Protein AF-A0A2Z5J7L4-F1 (afdb_monomer)

Radius of gyration: 28.61 Å; Cα contacts (8 Å, |Δi|>4): 3; chains: 1; bounding box: 95×43×47 Å

pLDDT: mean 76.55, std 15.1, range [47.34, 95.5]

Sequence (84 aa):
MFGISEIAIILIVVILVLGAKRLPDLARSAGKSARILKAEAKAMKESQGAEGEAGAPRVIRGEAVDRQDSGDSKTDMGQSPGRT

Structure (mmCIF, N/CA/C/O backbone):
data_AF-A0A2Z5J7L4-F1
#
_entry.id   AF-A0A2Z5J7L4-F1
#
loop_
_atom_site.group_PDB
_atom_site.id
_atom_site.type_symbol
_atom_site.label_atom_id
_atom_site.label_alt_id
_atom_site.label_comp_id
_atom_site.label_asym_id
_atom_site.label_entity_id
_atom_site.label_seq_id
_atom_site.pdbx_PDB_ins_code
_atom_site.Cartn_x
_atom_site.Cartn_y
_atom_site.Cartn_z
_atom_site.occupancy
_atom_site.B_iso_or_equiv
_atom_site.auth_seq_id
_atom_site.auth_comp_id
_atom_site.auth_asym_id
_atom_site.auth_atom_id
_atom_site.pdbx_PDB_model_num
ATOM 1 N N . MET A 1 1 ? 30.160 -3.859 -0.792 1.00 64.88 1 MET A N 1
ATOM 2 C CA . MET A 1 1 ? 29.295 -2.803 -1.368 1.00 64.88 1 MET A CA 1
ATOM 3 C C . MET A 1 1 ? 28.041 -3.361 -2.069 1.00 64.88 1 MET A C 1
ATOM 5 O O . MET A 1 1 ? 27.367 -2.605 -2.752 1.00 64.88 1 MET A O 1
ATOM 9 N N . PHE A 1 2 ? 27.684 -4.639 -1.866 1.00 59.56 2 PHE A N 1
ATOM 10 C CA . PHE A 1 2 ? 26.629 -5.353 -2.608 1.00 59.56 2 PHE A CA 1
ATOM 11 C C . PHE A 1 2 ? 25.496 -5.795 -1.675 1.00 59.56 2 PHE A C 1
ATOM 13 O O . PHE A 1 2 ? 25.492 -6.911 -1.172 1.00 59.56 2 PHE A O 1
ATOM 20 N N . GLY A 1 3 ? 24.589 -4.889 -1.330 1.00 82.88 3 GLY A N 1
ATOM 21 C CA . GLY A 1 3 ? 23.458 -5.237 -0.464 1.00 82.88 3 GLY A CA 1
ATOM 22 C C . GLY A 1 3 ? 22.261 -4.371 -0.780 1.00 82.88 3 GLY A C 1
ATOM 23 O O . GLY A 1 3 ? 21.255 -4.843 -1.295 1.00 82.88 3 GLY A O 1
ATOM 24 N N . ILE A 1 4 ? 22.406 -3.066 -0.558 1.00 94.19 4 ILE A N 1
ATOM 25 C CA . ILE A 1 4 ? 21.344 -2.108 -0.878 1.00 94.19 4 ILE A CA 1
ATOM 26 C C . ILE A 1 4 ? 21.202 -1.954 -2.402 1.00 94.19 4 ILE A C 1
ATOM 28 O O . ILE A 1 4 ? 20.084 -1.885 -2.903 1.00 94.19 4 ILE A O 1
ATOM 32 N N . SER A 1 5 ? 22.315 -1.973 -3.145 1.00 93.50 5 SER A N 1
ATOM 33 C CA . SER A 1 5 ? 22.322 -1.843 -4.608 1.00 93.50 5 SER A CA 1
ATOM 34 C C . SER A 1 5 ? 21.636 -3.016 -5.321 1.00 93.50 5 SER A C 1
ATOM 36 O O . SER A 1 5 ? 20.776 -2.770 -6.164 1.00 93.50 5 SER A O 1
ATOM 38 N N . GLU A 1 6 ? 21.929 -4.276 -4.965 1.00 92.50 6 GLU A N 1
ATOM 39 C CA . GLU A 1 6 ? 21.200 -5.439 -5.505 1.00 92.50 6 GLU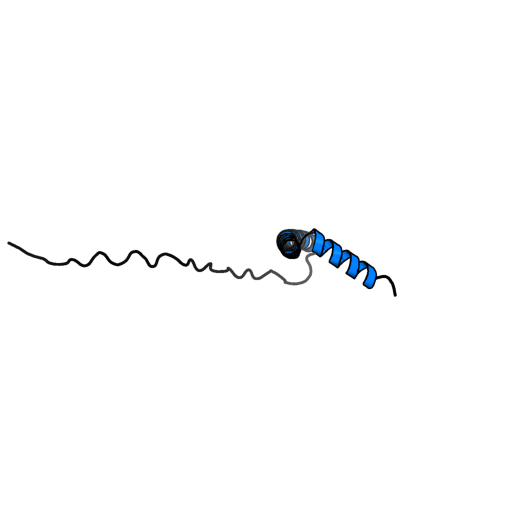 A CA 1
ATOM 40 C C . GLU A 1 6 ? 19.701 -5.360 -5.218 1.00 92.50 6 GLU A C 1
ATOM 42 O O . GLU A 1 6 ? 18.885 -5.550 -6.121 1.00 92.50 6 GLU A O 1
ATOM 47 N N . ILE A 1 7 ? 19.331 -5.058 -3.968 1.00 94.25 7 ILE A N 1
ATOM 48 C CA . ILE A 1 7 ? 17.922 -4.977 -3.573 1.00 94.25 7 ILE A CA 1
ATOM 49 C C . ILE A 1 7 ? 17.216 -3.871 -4.362 1.00 94.25 7 ILE A C 1
ATOM 51 O O . ILE A 1 7 ? 16.101 -4.084 -4.834 1.00 94.25 7 ILE A O 1
ATOM 55 N N . ALA A 1 8 ? 17.862 -2.720 -4.562 1.00 93.62 8 ALA A N 1
ATOM 56 C CA . ALA A 1 8 ? 17.306 -1.632 -5.356 1.00 93.62 8 ALA A CA 1
ATOM 57 C C . ALA A 1 8 ? 17.036 -2.060 -6.807 1.00 93.62 8 ALA A C 1
ATOM 59 O O . ALA A 1 8 ? 15.960 -1.775 -7.332 1.00 93.62 8 ALA A O 1
ATOM 60 N N . ILE A 1 9 ? 17.963 -2.789 -7.439 1.00 95.06 9 ILE A N 1
ATOM 61 C CA . ILE A 1 9 ? 17.783 -3.286 -8.811 1.00 95.06 9 ILE A CA 1
ATOM 62 C C . ILE A 1 9 ? 16.622 -4.284 -8.885 1.00 95.06 9 ILE A C 1
ATOM 64 O O . ILE A 1 9 ? 15.752 -4.145 -9.745 1.00 95.06 9 ILE A O 1
ATOM 68 N N . ILE A 1 10 ? 16.558 -5.255 -7.970 1.00 94.69 10 ILE A N 1
ATOM 69 C CA . ILE A 1 10 ? 15.467 -6.244 -7.935 1.00 94.69 10 ILE A CA 1
ATOM 70 C C . ILE A 1 10 ? 14.120 -5.544 -7.736 1.00 94.69 10 ILE A C 1
ATOM 72 O O . ILE A 1 10 ? 13.144 -5.857 -8.417 1.00 94.69 10 ILE A O 1
ATOM 76 N N . LEU A 1 11 ? 14.068 -4.560 -6.839 1.00 93.75 11 LEU A N 1
ATOM 77 C CA . LEU A 1 11 ? 12.853 -3.810 -6.550 1.00 93.75 11 LEU A CA 1
ATOM 78 C C . LEU A 1 11 ? 12.373 -3.019 -7.774 1.00 93.75 11 LEU A C 1
ATOM 80 O O . LEU A 1 11 ? 11.178 -3.023 -8.064 1.00 93.75 11 LEU A O 1
ATOM 84 N N . ILE A 1 12 ? 13.287 -2.422 -8.547 1.00 94.38 12 ILE A N 1
ATOM 85 C CA . ILE A 1 12 ? 12.956 -1.778 -9.826 1.00 94.38 12 ILE A CA 1
ATOM 86 C C . ILE A 1 12 ? 12.346 -2.791 -10.802 1.00 94.38 12 ILE A C 1
ATOM 88 O O . ILE A 1 12 ? 11.293 -2.518 -11.376 1.00 94.38 12 ILE A O 1
ATOM 92 N N . VAL A 1 13 ? 12.947 -3.974 -10.960 1.00 95.50 13 VAL A N 1
ATOM 93 C CA . VAL A 1 13 ? 12.421 -5.023 -11.854 1.00 95.50 13 VAL A CA 1
ATOM 94 C C . VAL A 1 13 ? 11.018 -5.462 -11.428 1.00 95.50 13 VAL A C 1
ATOM 96 O O . VAL A 1 13 ? 10.118 -5.548 -12.262 1.00 95.50 13 VAL A O 1
ATOM 99 N N . VAL A 1 14 ? 10.792 -5.667 -10.129 1.00 93.69 14 VAL A N 1
ATOM 100 C CA . VAL A 1 14 ? 9.472 -6.018 -9.583 1.00 93.69 14 VAL A CA 1
ATOM 101 C C . VAL A 1 14 ? 8.439 -4.925 -9.875 1.00 93.69 14 VAL A C 1
ATOM 103 O O . VAL A 1 14 ? 7.318 -5.238 -10.275 1.00 93.69 14 VAL A O 1
ATOM 106 N N . ILE A 1 15 ? 8.808 -3.645 -9.746 1.00 92.62 15 ILE A N 1
ATOM 107 C CA . ILE A 1 15 ? 7.931 -2.516 -10.094 1.00 92.62 15 ILE A CA 1
ATOM 108 C C . ILE A 1 15 ? 7.586 -2.508 -11.581 1.00 92.62 15 ILE A C 1
ATOM 110 O O . ILE A 1 15 ? 6.442 -2.216 -11.929 1.00 92.62 15 ILE A O 1
ATOM 114 N N . LEU A 1 16 ? 8.541 -2.821 -12.458 1.00 93.50 16 LEU A N 1
ATOM 115 C CA . LEU A 1 16 ? 8.295 -2.882 -13.898 1.00 93.50 16 LEU A CA 1
ATOM 116 C C . LEU A 1 16 ? 7.324 -4.014 -14.259 1.00 93.50 16 LEU A C 1
ATOM 118 O O . LEU A 1 16 ? 6.416 -3.793 -15.055 1.00 93.50 16 LEU A O 1
ATOM 122 N N . VAL A 1 17 ? 7.463 -5.188 -13.633 1.00 93.12 17 VAL A N 1
ATOM 123 C CA . VAL A 1 17 ? 6.577 -6.346 -13.860 1.00 93.12 17 VAL A CA 1
ATOM 124 C C . VAL A 1 17 ? 5.172 -6.106 -13.300 1.00 93.12 17 VAL A C 1
ATOM 126 O O . VAL A 1 17 ? 4.180 -6.405 -13.961 1.00 93.12 17 VAL A O 1
ATOM 129 N N . LEU A 1 18 ? 5.068 -5.551 -12.090 1.00 89.25 18 LEU A N 1
ATOM 130 C CA . LEU A 1 18 ? 3.780 -5.244 -11.458 1.00 89.25 18 LEU A CA 1
ATOM 131 C C . LEU A 1 18 ? 3.112 -4.008 -12.081 1.00 89.25 18 LEU A C 1
ATOM 133 O O . LEU A 1 18 ? 1.888 -3.897 -12.099 1.00 89.25 18 LEU A O 1
ATOM 137 N N . GLY A 1 19 ? 3.903 -3.078 -12.605 1.00 87.44 19 GLY A N 1
ATOM 138 C CA . GLY A 1 19 ? 3.468 -1.797 -13.141 1.00 87.44 19 GLY A CA 1
ATOM 139 C C . GLY A 1 19 ? 3.348 -0.712 -12.066 1.00 87.44 19 GLY A C 1
ATOM 140 O O . GLY A 1 19 ? 2.797 -0.916 -10.980 1.00 87.44 19 GLY A O 1
ATOM 141 N N . ALA A 1 20 ? 3.780 0.506 -12.413 1.00 84.94 20 ALA A N 1
ATOM 142 C CA . ALA A 1 20 ? 3.803 1.665 -11.512 1.00 84.94 20 ALA A CA 1
ATOM 143 C C . ALA A 1 20 ? 2.429 2.041 -10.920 1.00 84.94 20 ALA A C 1
ATOM 145 O O . ALA A 1 20 ? 2.368 2.691 -9.882 1.00 84.94 20 ALA A O 1
ATOM 146 N N . LYS A 1 21 ? 1.319 1.620 -11.547 1.00 84.88 21 LYS A N 1
ATOM 147 C CA . LYS A 1 21 ? -0.045 1.846 -11.033 1.00 84.88 21 LYS A CA 1
ATOM 148 C C . LYS A 1 21 ? -0.506 0.771 -10.042 1.00 84.88 21 LYS A C 1
ATOM 150 O O . LYS A 1 21 ? -1.372 1.064 -9.228 1.0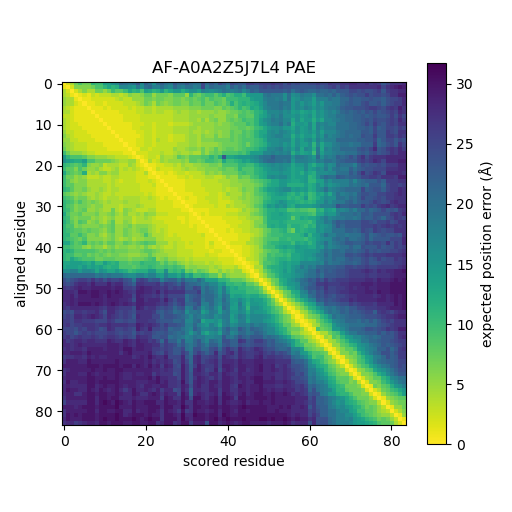0 84.88 21 LYS A O 1
ATOM 155 N N . ARG A 1 22 ? 0.054 -0.447 -10.076 1.00 85.19 22 ARG A N 1
ATOM 156 C CA . ARG A 1 22 ? -0.357 -1.555 -9.191 1.00 85.19 22 ARG A CA 1
ATOM 157 C C . ARG A 1 22 ? 0.338 -1.518 -7.840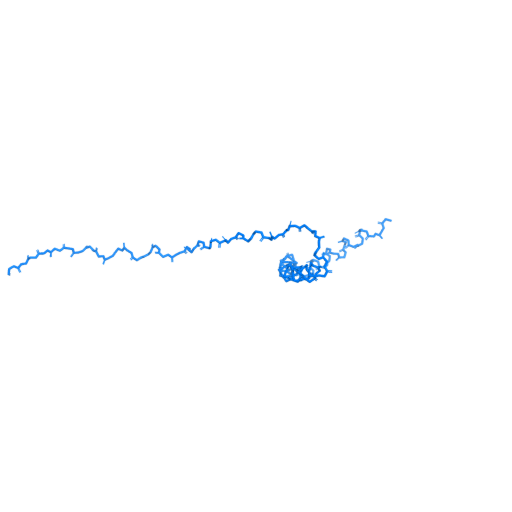 1.00 85.19 22 ARG A C 1
ATOM 159 O O . ARG A 1 22 ? -0.309 -1.800 -6.842 1.00 85.19 22 ARG A O 1
ATOM 166 N N . LEU A 1 23 ? 1.604 -1.102 -7.773 1.00 88.44 23 LEU A N 1
ATOM 167 C CA . LEU A 1 23 ? 2.287 -0.905 -6.488 1.00 88.44 23 LEU A CA 1
ATOM 168 C C . LEU A 1 23 ? 1.542 0.025 -5.513 1.00 88.44 23 LEU A C 1
ATOM 170 O O . LEU A 1 23 ? 1.309 -0.387 -4.377 1.00 88.44 23 LEU A O 1
ATOM 174 N N . PRO A 1 24 ? 1.158 1.259 -5.902 1.00 86.19 24 PRO A N 1
ATOM 175 C CA . PRO A 1 24 ? 0.483 2.175 -4.987 1.00 86.19 24 PRO A CA 1
ATOM 176 C C . PRO A 1 24 ? -0.920 1.691 -4.615 1.00 86.19 24 PRO A C 1
ATOM 178 O O . PRO A 1 24 ? -1.385 1.965 -3.511 1.00 86.19 24 PRO A O 1
ATOM 181 N N . ASP A 1 25 ? -1.581 0.957 -5.506 1.00 91.75 25 ASP A N 1
ATOM 182 C CA . ASP A 1 25 ? -2.911 0.394 -5.281 1.00 91.75 25 ASP A CA 1
ATOM 183 C C . ASP A 1 25 ? -2.869 -0.769 -4.272 1.00 91.75 25 ASP A C 1
ATOM 185 O O . ASP A 1 25 ? -3.625 -0.804 -3.295 1.00 91.75 25 ASP A O 1
ATOM 189 N N . LEU A 1 26 ? -1.889 -1.667 -4.422 1.00 91.69 26 LEU A N 1
ATOM 190 C CA . LEU A 1 26 ? -1.599 -2.733 -3.461 1.00 91.69 26 LEU A CA 1
ATOM 191 C C . LEU A 1 26 ? -1.179 -2.163 -2.101 1.00 91.69 26 LEU A C 1
ATOM 193 O O . LEU A 1 26 ? -1.689 -2.594 -1.071 1.00 91.69 26 LEU A O 1
ATOM 197 N N . ALA A 1 27 ? -0.315 -1.145 -2.075 1.00 92.06 27 ALA A N 1
ATOM 198 C CA . ALA A 1 27 ? 0.087 -0.492 -0.832 1.00 92.06 27 ALA A CA 1
ATOM 199 C C . ALA A 1 27 ? -1.090 0.220 -0.137 1.00 92.06 27 ALA A C 1
ATOM 201 O O . ALA A 1 27 ? -1.225 0.134 1.084 1.00 92.06 27 ALA A O 1
ATOM 202 N N . ARG A 1 28 ? -1.973 0.898 -0.888 1.00 91.19 28 ARG A N 1
ATOM 203 C CA . ARG A 1 28 ? -3.168 1.554 -0.327 1.00 91.19 28 ARG A CA 1
ATOM 204 C C . ARG A 1 28 ? -4.170 0.550 0.232 1.00 91.19 28 ARG A C 1
ATOM 206 O O . ARG A 1 28 ? -4.661 0.748 1.344 1.00 91.19 28 ARG A O 1
ATOM 213 N N . SER A 1 29 ? -4.475 -0.508 -0.514 1.00 92.31 29 SER A N 1
ATOM 214 C CA . SER A 1 29 ? -5.422 -1.544 -0.082 1.00 92.31 29 SER A CA 1
ATOM 215 C C . SER A 1 29 ? -4.887 -2.334 1.117 1.00 92.31 29 SER A C 1
ATOM 217 O O . SER A 1 29 ? -5.580 -2.436 2.131 1.00 92.31 29 SER A O 1
ATOM 219 N N . ALA A 1 30 ? -3.628 -2.781 1.068 1.00 93.06 30 ALA A N 1
ATOM 220 C CA . ALA A 1 30 ? -2.967 -3.446 2.189 1.00 93.06 30 ALA A CA 1
ATOM 221 C C . ALA A 1 30 ? -2.842 -2.524 3.412 1.00 93.06 30 ALA A C 1
ATOM 223 O O . ALA A 1 30 ? -3.085 -2.958 4.536 1.00 93.06 30 ALA A O 1
ATOM 224 N N . GLY A 1 31 ? -2.535 -1.237 3.214 1.00 91.00 31 GLY A N 1
ATOM 225 C CA . GLY A 1 31 ? -2.444 -0.247 4.288 1.00 91.00 31 GLY A CA 1
ATOM 226 C C . GLY A 1 31 ? -3.772 -0.019 5.014 1.00 91.00 31 GLY A C 1
ATOM 227 O O . GLY A 1 31 ? -3.787 0.133 6.238 1.00 91.00 31 GLY A O 1
ATOM 228 N N . LYS A 1 32 ? -4.900 -0.051 4.290 1.00 92.81 32 LYS A N 1
ATOM 229 C CA . LYS A 1 32 ? -6.239 0.059 4.888 1.00 92.81 32 LYS A CA 1
ATOM 230 C C . LYS A 1 32 ? -6.529 -1.126 5.817 1.00 92.81 32 LYS A C 1
ATOM 232 O O . LYS A 1 32 ? -6.922 -0.902 6.960 1.00 92.81 32 LYS A O 1
ATOM 237 N N . SER A 1 33 ? -6.263 -2.353 5.366 1.00 93.25 33 SER A N 1
ATOM 238 C CA . SER A 1 33 ? -6.443 -3.571 6.171 1.00 93.25 33 SER A CA 1
ATOM 239 C C . SER A 1 33 ? -5.465 -3.633 7.348 1.00 93.25 33 SER A C 1
ATOM 241 O O . SER A 1 33 ? -5.873 -3.894 8.477 1.00 93.25 33 SER A O 1
ATOM 243 N N . ALA A 1 34 ? -4.187 -3.304 7.121 1.00 94.25 34 ALA A N 1
ATOM 244 C CA . ALA A 1 34 ? -3.157 -3.274 8.159 1.00 94.25 34 ALA A CA 1
ATOM 245 C C . ALA A 1 34 ? -3.474 -2.264 9.269 1.00 94.25 34 ALA A C 1
ATOM 247 O O . ALA A 1 34 ? -3.167 -2.515 10.431 1.00 94.25 34 ALA A O 1
ATOM 248 N N . ARG A 1 35 ? -4.115 -1.131 8.949 1.00 90.19 35 ARG A N 1
ATOM 249 C CA . ARG A 1 35 ? -4.538 -0.148 9.955 1.00 90.19 35 ARG A CA 1
ATOM 250 C C . ARG A 1 35 ? -5.627 -0.696 10.876 1.00 90.19 35 ARG A C 1
ATOM 252 O O . ARG A 1 35 ? -5.570 -0.423 12.072 1.00 90.19 35 ARG A O 1
ATOM 259 N N . ILE A 1 36 ? -6.582 -1.449 10.330 1.00 91.94 36 ILE A N 1
ATOM 260 C CA . ILE A 1 36 ? -7.648 -2.095 11.110 1.00 91.94 36 ILE A CA 1
ATOM 261 C C . ILE A 1 36 ? -7.025 -3.148 12.027 1.00 91.94 36 ILE A C 1
ATOM 263 O O . ILE A 1 36 ? -7.151 -3.047 13.243 1.00 91.94 36 ILE A O 1
ATOM 267 N N . LEU A 1 37 ? -6.228 -4.057 11.458 1.00 90.12 37 LEU A N 1
ATOM 268 C CA . LEU A 1 37 ? -5.508 -5.095 12.202 1.00 90.12 37 LEU A CA 1
ATOM 269 C C . LEU A 1 37 ? -4.608 -4.502 13.295 1.00 90.12 37 LEU A C 1
ATOM 271 O O . LEU A 1 37 ? -4.563 -5.011 14.407 1.00 90.12 37 LEU A O 1
ATOM 275 N N . LYS A 1 38 ? -3.910 -3.393 13.015 1.00 87.06 38 LYS A N 1
ATOM 276 C CA . LYS A 1 38 ? -3.075 -2.692 14.001 1.00 87.06 38 LYS A CA 1
ATOM 277 C C . LYS A 1 38 ? -3.906 -2.060 15.120 1.00 87.06 38 LYS A C 1
ATOM 279 O O . LYS A 1 38 ? -3.441 -2.039 16.256 1.00 87.06 38 LYS A O 1
ATOM 284 N N . ALA A 1 39 ? -5.093 -1.532 14.822 1.00 88.75 39 ALA A N 1
ATOM 285 C CA . ALA A 1 39 ? -5.988 -0.966 15.829 1.00 88.75 39 ALA A CA 1
ATOM 286 C C . ALA A 1 39 ? -6.565 -2.059 16.741 1.00 88.75 39 ALA A C 1
ATOM 288 O O . ALA A 1 39 ? -6.524 -1.911 17.960 1.00 88.75 39 ALA A O 1
ATOM 289 N N . GLU A 1 40 ? -7.004 -3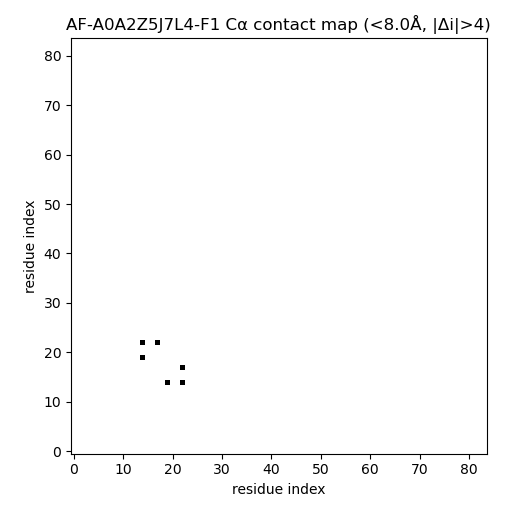.178 16.165 1.00 88.06 40 GLU A N 1
ATOM 290 C CA . GLU A 1 40 ? -7.487 -4.343 16.915 1.00 88.06 40 GLU A CA 1
ATOM 291 C C . GLU A 1 40 ? -6.366 -4.984 17.746 1.00 88.06 40 GLU A C 1
ATOM 293 O O . GLU A 1 40 ? -6.532 -5.224 18.942 1.00 88.06 40 GLU A O 1
ATOM 298 N N . ALA A 1 41 ? -5.176 -5.162 17.164 1.00 89.56 41 ALA A N 1
ATOM 299 C CA . ALA A 1 41 ? -4.006 -5.670 17.878 1.00 89.56 41 ALA A CA 1
ATOM 300 C C . ALA A 1 41 ? -3.546 -4.727 19.002 1.00 89.56 41 ALA A C 1
ATOM 302 O O . ALA A 1 41 ? -3.075 -5.193 20.041 1.00 89.56 41 ALA A O 1
ATOM 303 N N . LYS A 1 42 ? -3.679 -3.403 18.821 1.00 86.38 42 LYS A N 1
ATOM 304 C CA . LYS A 1 42 ? -3.397 -2.424 19.879 1.00 86.38 42 LYS A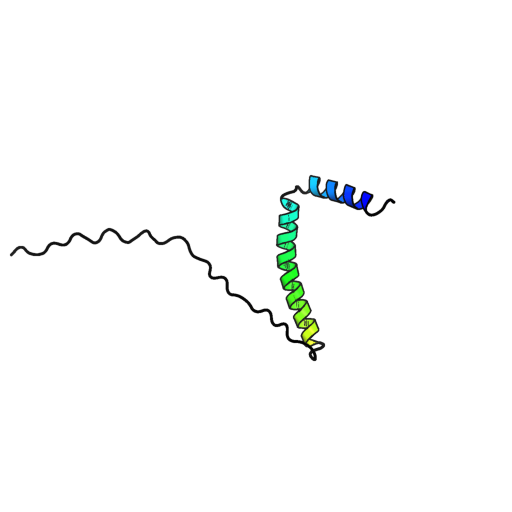 CA 1
ATOM 305 C C . LYS A 1 42 ? -4.409 -2.549 21.016 1.00 86.38 42 LYS A C 1
ATOM 307 O O . LYS A 1 42 ? -3.979 -2.626 22.157 1.00 86.38 42 LYS A O 1
ATOM 312 N N . ALA A 1 43 ? -5.704 -2.645 20.719 1.00 84.88 43 ALA A N 1
ATOM 313 C CA . ALA A 1 43 ? -6.741 -2.821 21.736 1.00 84.88 43 ALA A CA 1
ATOM 314 C C . ALA A 1 43 ? -6.536 -4.107 22.560 1.00 84.88 43 ALA A C 1
ATOM 316 O O . ALA A 1 43 ? -6.680 -4.091 23.780 1.00 84.88 43 ALA A O 1
ATOM 317 N N . MET A 1 44 ? -6.108 -5.202 21.919 1.00 82.44 44 MET A N 1
ATOM 318 C CA . MET A 1 44 ? -5.757 -6.441 22.626 1.00 82.44 44 MET A CA 1
ATOM 319 C C . MET A 1 44 ? -4.513 -6.308 23.513 1.00 82.44 44 MET A C 1
ATOM 321 O O . MET A 1 44 ? -4.453 -6.937 24.568 1.00 82.44 44 MET A O 1
ATOM 325 N N . LYS A 1 45 ? -3.507 -5.526 23.094 1.00 79.56 45 LYS A N 1
ATOM 326 C CA . LYS A 1 45 ? -2.317 -5.239 23.916 1.00 79.56 45 LYS A CA 1
ATOM 327 C C . LYS A 1 45 ? -2.646 -4.308 25.079 1.00 79.56 45 LYS A C 1
ATOM 329 O O . LYS A 1 45 ? -2.166 -4.533 26.180 1.00 79.56 45 LYS A O 1
ATOM 334 N N . GLU A 1 46 ? -3.481 -3.305 24.839 1.00 77.19 46 GLU A N 1
ATOM 335 C CA . GLU A 1 46 ? -3.927 -2.345 25.848 1.00 77.19 46 GLU A CA 1
ATOM 336 C C . GLU A 1 46 ? -4.775 -3.044 26.920 1.00 77.19 46 GLU A C 1
ATOM 338 O O . GLU A 1 46 ? -4.521 -2.867 28.103 1.00 77.19 46 GLU A O 1
ATOM 343 N N . SER A 1 47 ? -5.661 -3.971 26.536 1.00 65.56 47 SER A N 1
ATOM 344 C CA . SER A 1 47 ? -6.415 -4.799 27.491 1.00 65.56 47 SER A CA 1
ATOM 345 C C . SER A 1 47 ? -5.554 -5.778 28.306 1.00 65.56 47 SER A C 1
ATOM 347 O O . SER A 1 47 ? -6.017 -6.257 29.338 1.00 65.56 47 SER A O 1
ATOM 349 N N . GLN A 1 48 ? -4.340 -6.107 27.856 1.00 65.25 48 GLN A N 1
ATOM 350 C CA . GLN A 1 48 ? -3.404 -6.979 28.580 1.00 65.25 48 GLN A CA 1
ATOM 351 C C . GLN A 1 48 ? -2.414 -6.204 29.466 1.00 65.25 48 GLN A C 1
ATOM 353 O O . GLN A 1 48 ? -1.681 -6.831 30.224 1.00 65.25 48 GLN A O 1
ATOM 358 N N . GLY A 1 49 ? -2.378 -4.868 29.396 1.00 57.75 49 GLY A N 1
ATOM 359 C CA . GLY A 1 49 ? -1.373 -4.055 30.092 1.00 57.75 49 GLY A CA 1
ATOM 360 C C . GLY A 1 49 ? -1.828 -2.643 30.457 1.00 57.75 49 GLY A C 1
ATOM 361 O O . GLY A 1 49 ? -1.011 -1.728 30.427 1.00 57.75 49 GLY A O 1
ATOM 362 N N . ALA A 1 50 ? -3.114 -2.440 30.752 1.00 52.78 50 ALA A N 1
ATOM 363 C CA . ALA A 1 50 ? -3.677 -1.120 31.033 1.00 52.78 50 ALA A CA 1
ATOM 364 C C . ALA A 1 50 ? -3.248 -0.553 32.401 1.00 52.78 50 ALA A C 1
ATOM 366 O O . ALA A 1 50 ? -4.038 -0.515 33.337 1.00 52.78 50 ALA A O 1
ATOM 367 N N . GLU A 1 51 ? -2.028 -0.026 32.465 1.00 50.88 51 GLU A N 1
ATOM 368 C CA . GLU A 1 51 ? -1.673 1.178 33.222 1.00 50.88 51 GLU A CA 1
ATOM 369 C C . GLU A 1 51 ? -0.682 1.978 32.360 1.00 50.88 51 GLU A C 1
ATOM 371 O O . GLU A 1 51 ? 0.517 1.718 32.380 1.00 50.88 51 GLU A O 1
ATOM 376 N N . GLY A 1 52 ? -1.164 2.931 31.554 1.00 48.59 52 GLY A N 1
ATOM 377 C CA . GLY A 1 52 ? -0.267 3.890 30.902 1.00 48.59 52 GLY A CA 1
ATOM 378 C C . GLY A 1 52 ? -0.699 4.408 29.533 1.00 48.59 52 GLY A C 1
ATOM 379 O O . GLY A 1 52 ? -0.452 3.785 28.509 1.00 48.59 52 GLY A O 1
ATOM 380 N N . GLU A 1 53 ? -1.211 5.635 29.561 1.00 47.34 53 GLU A N 1
ATOM 381 C CA . GLU A 1 53 ? -1.222 6.637 28.489 1.00 47.34 53 GLU A CA 1
ATOM 382 C C . GLU A 1 53 ? -2.334 6.657 27.425 1.00 47.34 53 GLU A C 1
ATOM 384 O O . GLU A 1 53 ? -2.410 5.903 26.455 1.00 47.34 53 GLU A O 1
ATOM 389 N N . ALA A 1 54 ? -3.139 7.709 27.601 1.00 58.66 54 ALA A N 1
ATOM 390 C CA . ALA A 1 54 ? -4.111 8.289 26.703 1.00 58.66 54 ALA A CA 1
ATOM 391 C C . ALA A 1 54 ? -3.613 8.422 25.255 1.00 58.66 54 ALA A C 1
ATOM 393 O O . ALA A 1 54 ? -2.736 9.216 24.925 1.00 58.66 54 ALA A O 1
ATOM 394 N N . GLY A 1 55 ? -4.296 7.720 24.358 1.00 60.34 55 GLY A N 1
ATOM 395 C CA . GLY A 1 55 ? -4.154 7.894 22.918 1.00 60.34 55 GLY A CA 1
ATOM 396 C C . GLY A 1 55 ? -5.407 7.452 22.177 1.00 60.34 55 GLY A C 1
ATOM 397 O O . GLY A 1 55 ? -5.304 6.742 21.176 1.00 60.34 55 GLY A O 1
ATOM 398 N N . ALA A 1 56 ? -6.587 7.817 22.689 1.00 59.59 56 ALA A N 1
ATOM 399 C CA . ALA A 1 56 ? -7.849 7.582 21.998 1.00 59.59 56 ALA A CA 1
ATOM 400 C C . ALA A 1 56 ? -7.852 8.385 20.680 1.00 59.59 56 ALA A C 1
ATOM 402 O O . ALA A 1 56 ? -7.670 9.609 20.707 1.00 59.59 56 ALA A O 1
ATOM 403 N N . PRO A 1 57 ? -8.015 7.738 19.513 1.00 63.03 57 PRO A N 1
ATOM 404 C CA . PRO A 1 57 ? -7.966 8.434 18.238 1.00 63.03 57 PRO A CA 1
ATOM 405 C C . PRO A 1 57 ? -9.184 9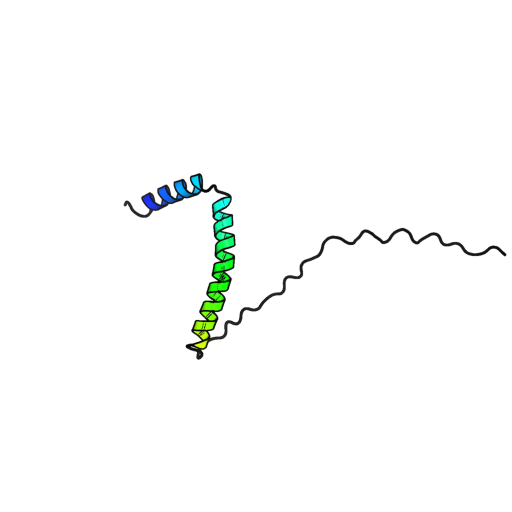.356 18.141 1.00 63.03 57 PRO A C 1
ATOM 407 O O . PRO A 1 57 ? -10.322 8.890 18.141 1.00 63.03 57 PRO A O 1
ATOM 410 N N . ARG A 1 58 ? -8.966 10.674 18.051 1.00 68.06 58 ARG A N 1
ATOM 411 C CA . ARG A 1 58 ? -10.052 11.615 17.755 1.00 68.06 58 ARG A CA 1
ATOM 412 C C . ARG A 1 58 ? -10.523 11.369 16.324 1.00 68.06 58 ARG A C 1
ATOM 414 O O . ARG A 1 58 ? -9.850 11.731 15.361 1.00 68.06 58 ARG A O 1
ATOM 421 N N . VAL A 1 59 ? -11.663 10.697 16.195 1.00 68.81 59 VAL A N 1
ATOM 422 C CA . VAL A 1 59 ? -12.339 10.458 14.920 1.00 68.81 59 VAL A CA 1
ATOM 423 C C . VAL A 1 59 ? -12.963 11.776 14.468 1.00 68.81 59 VAL A C 1
ATOM 425 O O . VAL A 1 59 ? -13.991 12.195 14.992 1.00 68.81 59 VAL A O 1
ATOM 428 N N . ILE A 1 60 ? -12.329 12.450 13.509 1.00 73.19 60 ILE A N 1
ATOM 429 C CA . ILE A 1 60 ? -12.916 13.610 12.831 1.00 73.19 60 ILE A CA 1
ATOM 430 C C . ILE A 1 60 ? -13.862 13.063 11.756 1.00 73.19 60 ILE A C 1
ATOM 432 O O . ILE A 1 60 ? -13.419 12.423 10.800 1.00 73.19 60 ILE A O 1
ATOM 436 N N . ARG A 1 61 ? -15.172 13.262 11.945 1.00 72.94 61 ARG A N 1
ATOM 437 C CA . ARG A 1 61 ? -16.212 12.881 10.980 1.00 72.94 61 ARG A CA 1
ATOM 438 C C . ARG A 1 61 ? -16.058 13.761 9.738 1.00 72.94 61 ARG A C 1
ATOM 440 O O . ARG A 1 61 ? -16.339 14.951 9.794 1.00 72.94 61 ARG A O 1
ATOM 447 N N . GLY A 1 62 ? -15.600 13.173 8.635 1.00 67.56 62 GLY A N 1
ATOM 448 C CA . GLY A 1 62 ? -15.646 13.831 7.334 1.00 67.56 62 GLY A CA 1
ATOM 449 C C . GLY A 1 62 ? -17.101 13.990 6.908 1.00 67.56 62 GLY A C 1
ATOM 450 O O . GLY A 1 62 ? -17.787 12.994 6.690 1.00 67.56 62 GLY A O 1
ATOM 451 N N . GLU A 1 63 ? -17.580 15.226 6.837 1.00 68.19 63 GLU A N 1
ATOM 452 C CA . GLU A 1 63 ? -18.817 15.563 6.143 1.00 68.19 63 GLU A CA 1
ATOM 453 C C . GLU A 1 63 ? -18.562 15.383 4.641 1.00 68.19 63 GLU A C 1
ATOM 455 O O . GLU A 1 63 ? -17.756 16.096 4.041 1.00 68.19 63 GLU A O 1
ATOM 460 N N . ALA A 1 64 ? -19.171 14.359 4.042 1.00 61.72 64 ALA A N 1
ATOM 461 C CA . ALA A 1 64 ? -19.175 14.219 2.596 1.00 61.72 64 ALA A CA 1
ATOM 462 C C . ALA A 1 64 ? -20.119 15.289 2.042 1.00 61.72 64 ALA A C 1
ATOM 464 O O . ALA A 1 64 ? -21.331 15.183 2.201 1.00 61.72 64 ALA A O 1
ATOM 465 N N . VAL A 1 65 ? -19.552 16.330 1.432 1.00 66.19 65 VAL A N 1
ATOM 466 C CA . VAL A 1 65 ?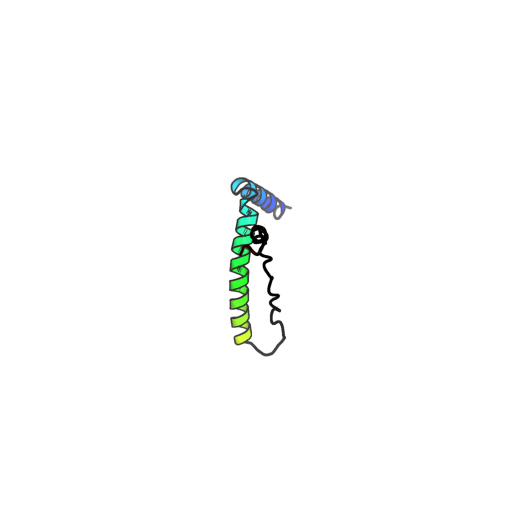 -20.323 17.311 0.665 1.00 66.19 65 VAL A CA 1
ATOM 467 C C . VAL A 1 65 ? -20.944 16.577 -0.518 1.00 66.19 65 VAL A C 1
ATOM 469 O O . VAL A 1 65 ? -20.243 16.236 -1.475 1.00 66.19 65 VAL A O 1
ATOM 472 N N . ASP A 1 66 ? -22.245 16.315 -0.431 1.00 60.41 66 ASP A N 1
ATOM 473 C CA . ASP A 1 66 ? -23.026 15.818 -1.552 1.00 60.41 66 ASP A CA 1
ATOM 474 C C . ASP A 1 66 ? -23.208 16.962 -2.555 1.00 60.41 66 ASP A C 1
ATOM 476 O O . ASP A 1 66 ? -23.877 17.965 -2.300 1.00 60.41 66 ASP A O 1
ATOM 480 N N . ARG A 1 67 ? -22.509 16.862 -3.685 1.00 72.06 67 ARG A N 1
ATOM 481 C CA . ARG A 1 67 ? -22.659 17.777 -4.814 1.00 72.06 67 ARG A CA 1
ATOM 482 C C . ARG A 1 67 ? -23.641 17.133 -5.780 1.00 72.06 67 ARG A C 1
ATOM 484 O O . ARG A 1 67 ? -23.170 16.471 -6.696 1.00 72.06 67 ARG A O 1
ATOM 491 N N . GLN A 1 68 ? -24.942 17.361 -5.588 1.00 60.00 68 GLN A N 1
ATOM 492 C CA . GLN A 1 68 ? -25.980 17.456 -6.635 1.00 60.00 68 GLN A CA 1
ATOM 493 C C . GLN A 1 68 ? -27.389 17.361 -6.027 1.00 60.00 68 GLN A C 1
ATOM 495 O O . GLN A 1 68 ? -27.931 16.272 -5.937 1.00 60.00 68 GLN A O 1
ATOM 500 N N . ASP A 1 69 ? -28.008 18.503 -5.706 1.00 57.88 69 ASP A N 1
ATOM 501 C CA . ASP A 1 69 ? -29.460 18.671 -5.918 1.00 57.88 69 ASP A CA 1
ATOM 502 C C . ASP A 1 69 ? -29.882 20.153 -6.024 1.00 57.88 69 ASP A C 1
ATOM 504 O O . ASP A 1 69 ? -30.825 20.638 -5.406 1.00 57.88 69 ASP A O 1
ATOM 508 N N . SER A 1 70 ? -29.121 20.945 -6.784 1.00 57.38 70 SER A N 1
ATOM 509 C CA . SER A 1 70 ? -29.467 22.344 -7.089 1.00 57.38 70 SER A CA 1
ATOM 510 C C . SER A 1 70 ? -30.129 22.436 -8.465 1.00 57.38 70 SER A C 1
ATOM 512 O O . SER A 1 70 ? -29.659 23.174 -9.329 1.00 57.38 70 SER A O 1
ATOM 514 N N . GLY A 1 71 ? -31.160 21.616 -8.692 1.00 58.28 71 GLY A N 1
ATOM 515 C CA . GLY A 1 71 ? -31.757 21.423 -10.014 1.00 58.28 71 GLY A CA 1
ATOM 516 C C . GLY A 1 71 ? -33.279 21.483 -10.109 1.00 58.28 71 GLY A C 1
ATOM 517 O O . GLY A 1 71 ? -33.755 21.456 -11.237 1.00 58.28 71 GLY A O 1
ATOM 518 N N . ASP A 1 72 ? -34.037 21.604 -9.011 1.00 58.59 72 ASP A N 1
ATOM 519 C CA . ASP A 1 72 ? -35.510 21.516 -9.087 1.00 58.59 72 ASP A CA 1
ATOM 520 C C . ASP A 1 72 ? -36.261 22.650 -8.369 1.00 58.59 72 ASP A C 1
ATOM 522 O O . ASP A 1 72 ? -37.155 22.455 -7.553 1.00 58.59 72 ASP A O 1
ATOM 526 N N . SER A 1 73 ? -35.877 23.896 -8.653 1.00 58.59 73 SER A N 1
ATOM 527 C CA . SER A 1 73 ? -36.630 25.070 -8.188 1.00 58.59 73 SER A CA 1
ATOM 528 C C . SER A 1 73 ? -36.756 26.136 -9.270 1.00 58.59 73 SER A C 1
ATOM 530 O O . SER A 1 73 ? -36.290 27.264 -9.114 1.00 58.59 73 SER A O 1
ATOM 532 N N . LYS A 1 74 ? -37.400 25.800 -10.399 1.00 61.31 74 LYS A N 1
ATOM 533 C CA . LYS A 1 74 ? -37.937 26.845 -11.288 1.00 61.31 74 LYS A CA 1
ATOM 534 C C . LYS A 1 74 ? -39.029 26.393 -12.262 1.00 61.31 74 LYS A C 1
ATOM 536 O O . LYS A 1 74 ? -38.891 26.575 -13.466 1.00 61.31 74 LYS A O 1
ATOM 541 N N . THR A 1 75 ? -40.159 25.882 -11.777 1.00 58.62 75 THR A N 1
ATOM 542 C CA . THR A 1 75 ? -41.431 25.960 -12.533 1.00 58.62 75 THR A CA 1
ATOM 543 C C . THR A 1 75 ? -42.631 26.024 -11.584 1.00 58.62 75 THR A C 1
ATOM 545 O O . THR A 1 75 ? -43.550 25.224 -11.662 1.00 58.62 75 THR A O 1
ATOM 548 N N . ASP A 1 76 ? -42.631 26.997 -10.676 1.00 59.91 76 ASP A N 1
ATOM 549 C CA . ASP A 1 76 ? -43.872 27.485 -10.069 1.00 59.91 76 ASP A CA 1
ATOM 550 C C . ASP A 1 76 ? -43.814 29.011 -10.004 1.00 59.91 76 ASP A C 1
ATOM 552 O O . ASP A 1 76 ? -43.379 29.618 -9.027 1.00 59.91 76 A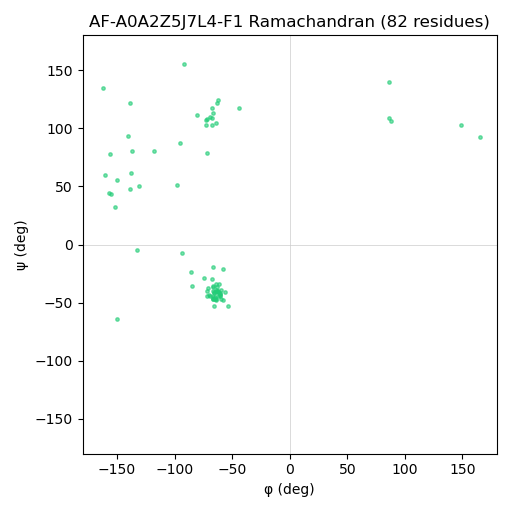SP A O 1
ATOM 556 N N . MET A 1 77 ? -44.113 29.645 -11.137 1.00 62.00 77 MET A N 1
ATOM 557 C CA . MET A 1 77 ? -44.408 31.074 -11.182 1.00 62.00 77 MET A CA 1
ATOM 558 C C . MET A 1 77 ? -45.259 31.364 -12.419 1.00 62.00 77 MET A C 1
ATOM 560 O O . MET A 1 77 ? -44.780 31.806 -13.459 1.00 62.00 77 MET A O 1
ATOM 564 N N . GLY A 1 78 ? -46.544 31.045 -12.293 1.00 56.41 78 GLY A N 1
ATOM 565 C CA . GLY A 1 78 ? -47.599 31.339 -13.261 1.00 56.41 78 GLY A CA 1
ATOM 566 C C . GLY A 1 78 ? -48.866 31.795 -12.545 1.00 56.41 78 GLY A C 1
ATOM 567 O O . GLY A 1 78 ? -49.950 31.278 -12.778 1.00 56.41 78 GLY A O 1
ATOM 568 N N . GLN A 1 79 ? -48.700 32.728 -11.613 1.00 64.69 79 GLN A N 1
ATOM 569 C CA . GLN A 1 79 ? -49.766 33.449 -10.932 1.00 64.69 79 GLN A CA 1
ATOM 570 C C . GLN A 1 79 ? -50.581 34.265 -11.950 1.00 64.69 79 GLN A C 1
ATOM 572 O O . GLN A 1 79 ? -50.014 35.125 -12.619 1.00 64.69 79 GLN A O 1
ATOM 577 N N . SER A 1 80 ? -51.904 34.074 -12.020 1.00 60.00 80 SER A N 1
ATOM 578 C CA . SER A 1 80 ? -52.817 35.227 -12.005 1.00 60.00 80 SER A CA 1
ATOM 579 C C . SER A 1 80 ? -54.268 34.855 -11.650 1.00 60.00 80 SER A C 1
ATOM 581 O O . SER A 1 80 ? -54.793 33.872 -12.178 1.00 60.00 80 SER A O 1
ATOM 583 N N . PRO A 1 81 ? -54.917 35.631 -10.761 1.00 68.81 81 PRO A N 1
ATOM 584 C CA . PRO A 1 81 ? -56.246 35.379 -10.225 1.00 68.81 81 PRO A CA 1
ATOM 585 C C . PRO A 1 81 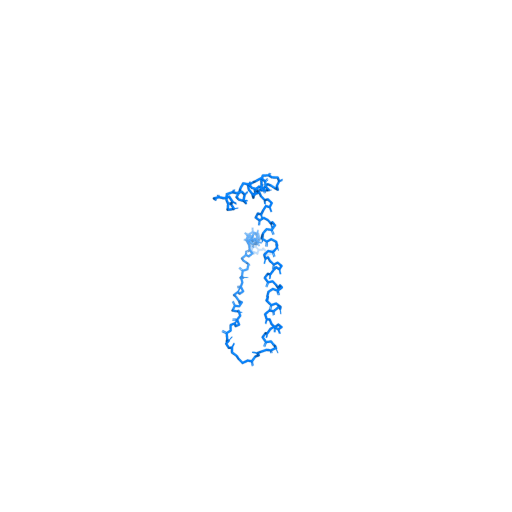? -57.355 36.058 -11.045 1.00 68.81 81 PRO A C 1
ATOM 587 O O . PRO A 1 81 ? -57.158 37.111 -11.644 1.00 68.81 81 PRO A O 1
ATOM 590 N N . GLY A 1 82 ? -58.561 35.497 -10.953 1.00 66.19 82 GLY A N 1
ATOM 591 C CA . GLY A 1 82 ? -59.813 36.228 -11.146 1.00 66.19 82 GLY A CA 1
ATOM 592 C C . GLY A 1 82 ? -60.329 36.316 -12.579 1.00 66.19 82 GLY A C 1
ATOM 593 O O . GLY A 1 82 ? -59.898 37.166 -13.350 1.00 66.19 82 GLY A O 1
ATOM 594 N N . ARG A 1 83 ? -61.384 35.550 -12.874 1.00 58.69 83 ARG A N 1
ATOM 595 C CA . ARG A 1 83 ? -62.537 36.065 -13.618 1.00 58.69 83 ARG A CA 1
ATOM 596 C C . ARG A 1 83 ? -63.808 35.509 -12.982 1.00 58.69 83 ARG A C 1
ATOM 598 O O . ARG A 1 83 ? -63.930 34.305 -12.787 1.00 58.69 83 ARG A O 1
ATOM 605 N N . THR A 1 84 ? -64.631 36.465 -12.572 1.00 66.06 84 THR A N 1
ATOM 606 C CA . THR A 1 84 ? -66.086 36.414 -12.382 1.00 66.06 84 THR A CA 1
ATOM 607 C C . THR A 1 84 ? -66.803 35.333 -13.172 1.00 66.06 84 THR A C 1
ATOM 609 O O . THR A 1 84 ? -66.432 35.167 -14.357 1.00 66.06 84 THR A O 1
#

Secondary structure (DSSP, 8-state):
--SHHHHHHHHHHHHHHH-TTHHHHHHHHHHHHHHHHHHHHHHHHHTTS-SS----------------------S---------

Organism: Streptomyces atratus (NCBI:txid1893)

Mean predicted aligned error: 16.12 Å

Foldseek 3Di:
DPDVVVVVVVVVVVCVVCDVVRVVVCVVVVVVVVVVVVVVVVVVVCVVDPDDDDDDPPDDDDDDPDPDDPPPPPDDDDDDDDDD

Solvent-accessible surface area (backbone atoms only — not comparable to full-atom values): 5733 Å² total; per-residue (Å²): 137,82,54,70,59,57,51,51,53,53,52,50,53,51,41,65,74,62,29,81,73,44,56,60,48,52,50,51,56,50,48,56,53,50,51,51,54,49,52,54,53,44,53,58,49,43,77,72,58,79,79,82,80,94,73,80,79,82,80,77,82,79,79,78,82,79,87,79,84,94,79,88,86,85,87,86,84,82,87,81,82,89,81,132

InterPro domains:
  IPR003369 Sec-independent protein translocase protein TatA/B/E [PF02416] (2-46)
  IPR006312 Sec-independent protein translocase protein TatA/E [MF_00236] (1-66)